Protein AF-A0A7S1M8V5-F1 (afdb_monomer)

pLDDT: mean 87.1, std 13.06, range [50.16, 98.44]

Mean predicted aligned error: 13.4 Å

Structure (mmCIF, N/CA/C/O backbone):
data_AF-A0A7S1M8V5-F1
#
_entry.id   AF-A0A7S1M8V5-F1
#
loop_
_atom_site.group_PDB
_atom_site.id
_atom_site.type_symbol
_atom_site.label_atom_id
_atom_site.label_alt_id
_atom_site.label_comp_id
_atom_site.label_asym_id
_atom_site.label_entity_id
_atom_site.label_seq_id
_atom_site.pdbx_PDB_ins_code
_atom_site.Cartn_x
_atom_site.Cartn_y
_atom_site.Cartn_z
_atom_site.occupancy
_atom_site.B_iso_or_equiv
_atom_site.auth_seq_id
_atom_site.auth_comp_id
_atom_site.auth_asym_id
_atom_site.auth_atom_id
_atom_site.pdbx_PDB_model_num
ATOM 1 N N . HIS A 1 1 ? 67.314 -3.174 -67.641 1.00 50.16 1 HIS A N 1
ATOM 2 C CA . HIS A 1 1 ? 66.246 -2.168 -67.471 1.00 50.16 1 HIS A CA 1
ATOM 3 C C . HIS A 1 1 ? 64.822 -2.744 -67.589 1.00 50.16 1 HIS A C 1
ATOM 5 O O . HIS A 1 1 ? 63.890 -2.039 -67.236 1.00 50.16 1 HIS A O 1
ATOM 11 N N . ASP A 1 2 ? 64.645 -4.016 -67.987 1.00 50.69 2 ASP A N 1
ATOM 12 C CA . ASP A 1 2 ? 63.329 -4.631 -68.289 1.00 50.69 2 ASP A CA 1
ATOM 13 C C . ASP A 1 2 ? 62.689 -5.458 -67.150 1.00 50.69 2 ASP A C 1
ATOM 15 O O . ASP A 1 2 ? 61.611 -6.031 -67.297 1.00 50.69 2 ASP A O 1
ATOM 19 N N . LEU A 1 3 ? 63.362 -5.562 -65.998 1.00 51.28 3 LEU A N 1
ATOM 20 C CA . LEU A 1 3 ? 62.898 -6.377 -64.865 1.00 51.28 3 LEU A CA 1
ATOM 21 C C . LEU A 1 3 ? 61.924 -5.633 -63.934 1.00 51.28 3 LEU A C 1
ATOM 23 O O . LEU A 1 3 ? 61.188 -6.281 -63.196 1.00 51.28 3 LEU A O 1
ATOM 27 N N . PHE A 1 4 ? 61.876 -4.297 -63.993 1.00 55.56 4 PHE A N 1
ATOM 28 C CA . PHE A 1 4 ? 60.959 -3.483 -63.181 1.00 55.56 4 PHE A CA 1
ATOM 29 C C . PHE A 1 4 ? 59.553 -3.364 -63.792 1.00 55.56 4 PHE A C 1
ATOM 31 O O . PHE A 1 4 ? 58.587 -3.164 -63.065 1.00 55.56 4 PHE A O 1
ATOM 38 N N . THR A 1 5 ? 59.406 -3.560 -65.104 1.00 55.03 5 THR A N 1
ATOM 39 C CA . THR A 1 5 ? 58.124 -3.461 -65.827 1.00 55.03 5 THR A CA 1
ATOM 40 C C . THR A 1 5 ? 57.260 -4.723 -65.716 1.00 55.03 5 THR A C 1
ATOM 42 O O . THR A 1 5 ? 56.048 -4.656 -65.901 1.00 55.03 5 THR A O 1
ATOM 45 N N . ARG A 1 6 ? 57.859 -5.887 -65.413 1.00 55.94 6 ARG A N 1
ATOM 46 C CA . ARG A 1 6 ? 57.147 -7.178 -65.297 1.00 55.94 6 ARG A CA 1
ATOM 47 C C . ARG A 1 6 ? 56.618 -7.486 -63.894 1.00 55.94 6 ARG A C 1
ATOM 49 O O . ARG A 1 6 ? 55.671 -8.256 -63.778 1.00 55.94 6 ARG A O 1
ATOM 56 N N . THR A 1 7 ? 57.204 -6.902 -62.850 1.00 57.94 7 THR A N 1
ATOM 57 C CA . THR A 1 7 ? 56.807 -7.119 -61.444 1.00 57.94 7 THR A CA 1
ATOM 58 C C . THR A 1 7 ? 56.000 -5.955 -60.873 1.00 57.94 7 THR A C 1
ATOM 60 O O . THR A 1 7 ? 55.080 -6.182 -60.094 1.00 57.94 7 THR A O 1
ATOM 63 N N . PHE A 1 8 ? 56.263 -4.723 -61.314 1.00 58.16 8 PHE A N 1
ATOM 64 C CA . PHE A 1 8 ? 55.431 -3.557 -61.032 1.00 58.16 8 PHE A CA 1
ATOM 65 C C . PHE A 1 8 ? 54.629 -3.208 -62.281 1.00 58.16 8 PHE A C 1
ATOM 67 O O . PHE A 1 8 ? 55.054 -2.404 -63.106 1.00 58.16 8 PHE A O 1
ATOM 74 N N . ASN A 1 9 ? 53.456 -3.826 -62.431 1.00 60.78 9 ASN A N 1
ATOM 75 C CA . ASN A 1 9 ? 52.491 -3.379 -63.426 1.00 60.78 9 ASN A CA 1
ATOM 76 C C . ASN A 1 9 ? 51.639 -2.253 -62.804 1.00 60.78 9 ASN A C 1
ATOM 78 O O . ASN A 1 9 ? 50.755 -2.551 -61.994 1.00 60.78 9 ASN A O 1
ATOM 82 N N . PRO A 1 10 ? 51.867 -0.970 -63.143 1.00 62.81 10 PRO A N 1
ATOM 83 C CA . PRO A 1 10 ? 51.111 0.151 -62.580 1.00 62.81 10 PRO A CA 1
ATOM 84 C C . PRO A 1 10 ? 49.603 0.041 -62.846 1.00 62.81 10 PRO A C 1
ATOM 86 O O . PRO A 1 10 ? 48.811 0.556 -62.062 1.00 62.81 10 PRO A O 1
ATOM 89 N N . ALA A 1 11 ? 49.187 -0.710 -63.873 1.00 63.41 11 ALA A N 1
ATOM 90 C CA . ALA A 1 11 ? 47.779 -1.003 -64.124 1.00 63.41 11 ALA A CA 1
ATOM 91 C C . ALA A 1 11 ? 47.129 -1.856 -63.013 1.00 63.41 11 ALA A C 1
ATOM 93 O O . ALA A 1 11 ? 45.938 -1.702 -62.744 1.00 63.41 11 ALA A O 1
ATOM 94 N N . LEU A 1 12 ? 47.886 -2.730 -62.334 1.00 61.84 12 LEU A N 1
ATOM 95 C CA . LEU A 1 12 ? 47.380 -3.527 -61.206 1.00 61.84 12 LEU A CA 1
ATOM 96 C C . LEU A 1 12 ? 47.208 -2.666 -59.943 1.00 61.84 12 LEU A C 1
ATOM 98 O O . LEU A 1 12 ? 46.155 -2.725 -59.313 1.00 61.84 12 LEU A O 1
ATOM 102 N N . LEU A 1 13 ? 48.167 -1.783 -59.641 1.00 64.62 13 LEU A N 1
ATOM 103 C CA . LEU A 1 13 ? 48.065 -0.790 -58.555 1.00 64.62 13 LEU A CA 1
ATOM 104 C C . LEU A 1 13 ? 46.916 0.210 -58.780 1.00 64.62 13 LEU A C 1
ATOM 106 O O . LEU A 1 13 ? 46.197 0.589 -57.850 1.00 64.62 13 LEU A O 1
ATOM 110 N N . GLN A 1 14 ? 46.686 0.611 -60.031 1.00 62.78 14 GLN A N 1
ATOM 111 C CA . GLN A 1 14 ? 45.569 1.480 -60.403 1.00 62.78 14 GLN A CA 1
ATOM 112 C C . GLN A 1 14 ? 44.212 0.757 -60.290 1.00 62.78 14 GLN A C 1
ATOM 114 O O . GLN A 1 14 ? 43.195 1.367 -59.948 1.00 62.78 14 GLN A O 1
ATOM 119 N N . ARG A 1 15 ? 44.183 -0.565 -60.505 1.00 65.06 15 ARG A N 1
ATOM 120 C CA . ARG A 1 15 ? 42.982 -1.398 -60.342 1.00 65.06 15 ARG A CA 1
ATOM 121 C C . ARG A 1 15 ? 42.641 -1.667 -58.874 1.00 65.06 15 ARG A C 1
ATOM 123 O O . ARG A 1 15 ? 41.470 -1.620 -58.513 1.00 65.06 15 ARG A O 1
ATOM 130 N N . GLU A 1 16 ? 43.631 -1.898 -58.014 1.00 62.34 16 GLU A N 1
ATOM 131 C CA . GLU A 1 16 ? 43.400 -2.070 -56.572 1.00 62.34 16 GLU A CA 1
ATOM 132 C C . GLU A 1 16 ? 42.954 -0.771 -55.888 1.00 62.34 16 GLU A C 1
ATOM 134 O O . GLU A 1 16 ? 42.006 -0.774 -55.099 1.00 62.34 16 GLU A O 1
ATOM 139 N N . SER A 1 17 ? 43.577 0.363 -56.224 1.00 65.69 17 SER A N 1
ATOM 140 C CA . SER A 1 17 ? 43.191 1.674 -55.679 1.00 65.69 17 SER A CA 1
ATOM 141 C C . SER A 1 17 ? 41.776 2.093 -56.101 1.00 65.69 17 SER A C 1
ATOM 143 O O . SER A 1 17 ? 40.992 2.557 -55.265 1.00 65.69 17 SER A O 1
ATOM 145 N N . SER A 1 18 ? 41.401 1.862 -57.365 1.00 64.94 18 SER A N 1
ATOM 146 C CA . SER A 1 18 ? 40.038 2.107 -57.858 1.00 64.94 18 SER A CA 1
ATOM 147 C C . SER A 1 18 ? 39.004 1.150 -57.247 1.00 64.94 18 SER A C 1
ATOM 149 O O . SER A 1 18 ? 37.936 1.603 -56.830 1.00 64.94 18 SER A O 1
ATOM 151 N N . ALA A 1 19 ? 39.326 -0.138 -57.082 1.00 64.31 19 ALA A N 1
ATOM 152 C CA . ALA A 1 19 ? 38.451 -1.109 -56.418 1.00 64.31 19 ALA A CA 1
ATOM 153 C C . ALA A 1 19 ? 38.214 -0.779 -54.930 1.00 64.31 19 ALA A C 1
ATOM 155 O O . ALA A 1 19 ? 37.080 -0.856 -54.448 1.00 64.31 19 ALA A O 1
ATOM 156 N N . ASN A 1 20 ? 39.254 -0.351 -54.204 1.00 68.25 20 ASN A N 1
ATOM 157 C CA . ASN A 1 20 ? 39.120 0.111 -52.820 1.00 68.25 20 ASN A CA 1
ATOM 158 C C . ASN A 1 20 ? 38.321 1.416 -52.723 1.00 68.25 20 ASN A C 1
ATOM 160 O O . ASN A 1 20 ? 37.551 1.598 -51.782 1.00 68.25 20 ASN A O 1
ATOM 164 N N . SER A 1 21 ? 38.461 2.331 -53.687 1.00 72.75 21 SER A N 1
ATOM 165 C CA . SER A 1 21 ? 37.639 3.548 -53.765 1.00 72.75 21 SER A CA 1
ATOM 166 C C . SER A 1 21 ? 36.147 3.232 -53.948 1.00 72.75 21 SER A C 1
ATOM 168 O O . SER A 1 21 ? 35.312 3.739 -53.197 1.00 72.75 21 SER A O 1
ATOM 170 N N . GLY A 1 22 ? 35.808 2.307 -54.856 1.00 78.94 22 GLY A N 1
ATOM 171 C CA . GLY A 1 22 ? 34.422 1.890 -55.101 1.00 78.94 22 GLY A CA 1
ATOM 172 C C . GLY A 1 22 ? 33.747 1.251 -53.882 1.00 78.94 22 GLY A C 1
ATOM 173 O O . GLY A 1 22 ? 32.639 1.635 -53.513 1.00 78.94 22 GLY A O 1
ATOM 174 N N . ARG A 1 23 ? 34.440 0.335 -53.190 1.00 80.06 23 ARG A N 1
ATOM 175 C CA . ARG A 1 23 ? 33.917 -0.31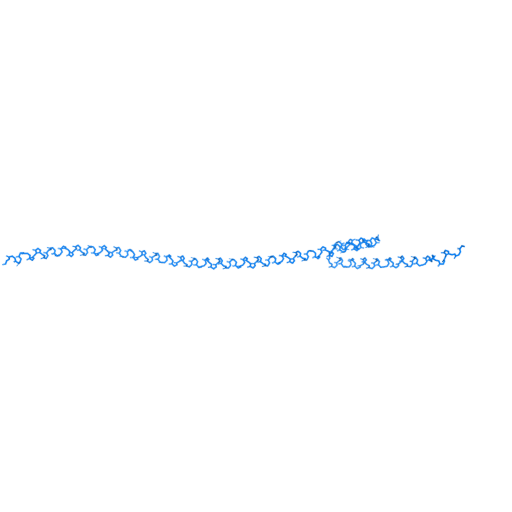5 -51.970 1.00 80.06 23 ARG A CA 1
ATOM 176 C C . ARG A 1 23 ? 33.691 0.674 -50.820 1.00 80.06 23 ARG A C 1
ATOM 178 O O . ARG A 1 23 ? 32.725 0.536 -50.073 1.00 80.06 23 ARG A O 1
ATOM 185 N N . ARG A 1 24 ? 34.552 1.689 -50.682 1.00 77.56 24 ARG A N 1
ATOM 186 C CA . ARG A 1 24 ? 34.402 2.750 -49.668 1.00 77.56 24 ARG A CA 1
ATOM 187 C C . ARG A 1 24 ? 33.202 3.650 -49.952 1.00 77.56 24 ARG A C 1
ATOM 189 O O . ARG A 1 24 ? 32.463 3.967 -49.022 1.00 77.56 24 ARG A O 1
ATOM 196 N N . MET A 1 25 ? 32.970 4.017 -51.215 1.00 81.31 25 MET A N 1
ATOM 197 C CA . MET A 1 25 ? 31.770 4.767 -51.605 1.00 81.31 25 MET A CA 1
ATOM 198 C C . MET A 1 25 ? 30.497 4.002 -51.237 1.00 81.31 25 MET A C 1
ATOM 200 O O . MET A 1 25 ? 29.667 4.548 -50.512 1.00 81.31 25 MET A O 1
ATOM 204 N N . GLN A 1 26 ? 30.414 2.719 -51.601 1.00 85.00 26 GLN A N 1
ATOM 205 C CA . GLN A 1 26 ? 29.276 1.857 -51.260 1.00 85.00 26 GLN A CA 1
ATOM 206 C C . GLN A 1 26 ? 29.045 1.752 -49.743 1.00 85.00 26 GLN A C 1
ATOM 208 O O . GLN A 1 26 ? 27.915 1.873 -49.274 1.00 85.00 26 GLN A O 1
ATOM 213 N N . ALA A 1 27 ? 30.112 1.585 -48.953 1.00 84.19 27 ALA A N 1
ATOM 214 C CA . ALA A 1 27 ? 30.010 1.560 -47.493 1.00 84.19 27 ALA A CA 1
ATOM 215 C C . ALA A 1 27 ? 29.531 2.905 -46.915 1.00 84.19 27 ALA A C 1
ATOM 217 O O . ALA A 1 27 ? 28.731 2.920 -45.981 1.00 84.19 27 ALA A O 1
ATOM 218 N N . SER A 1 28 ? 29.981 4.035 -47.474 1.00 85.31 28 SER A N 1
ATOM 219 C CA . SER A 1 28 ? 29.527 5.364 -47.047 1.00 85.31 28 SER A CA 1
ATOM 220 C C . SER A 1 28 ? 28.050 5.605 -47.363 1.00 85.31 28 SER A C 1
ATOM 222 O O . SER A 1 28 ? 27.329 6.118 -46.514 1.00 85.31 28 SER A O 1
ATOM 224 N N . GLU A 1 29 ? 27.581 5.189 -48.543 1.00 88.00 29 GLU A N 1
ATOM 225 C CA . GLU A 1 29 ? 26.178 5.313 -48.951 1.00 88.00 29 GLU A CA 1
ATOM 226 C C . GLU A 1 29 ? 25.263 4.462 -48.072 1.00 88.00 29 GLU A C 1
ATOM 228 O O . GLU A 1 29 ? 24.223 4.939 -47.619 1.00 88.00 29 GLU A O 1
ATOM 233 N N . LEU A 1 30 ? 25.679 3.230 -47.760 1.00 88.81 30 LEU A N 1
ATOM 234 C CA . LEU A 1 30 ? 24.932 2.354 -46.863 1.00 88.81 30 LEU A CA 1
ATOM 235 C C . LEU A 1 30 ? 24.834 2.944 -45.452 1.00 88.81 30 LEU A C 1
ATOM 237 O O . LEU A 1 30 ? 23.742 3.005 -44.889 1.00 88.81 30 LEU A O 1
ATOM 241 N N . LEU A 1 31 ? 25.954 3.403 -44.884 1.00 86.19 31 LEU A N 1
ATOM 242 C CA . LEU A 1 31 ? 25.963 4.019 -43.555 1.00 86.19 31 LEU A CA 1
ATOM 243 C C . LEU A 1 31 ? 25.108 5.287 -43.516 1.00 86.19 31 LEU A C 1
ATOM 245 O O . LEU A 1 31 ? 24.406 5.507 -42.535 1.00 86.19 31 LEU A O 1
ATOM 2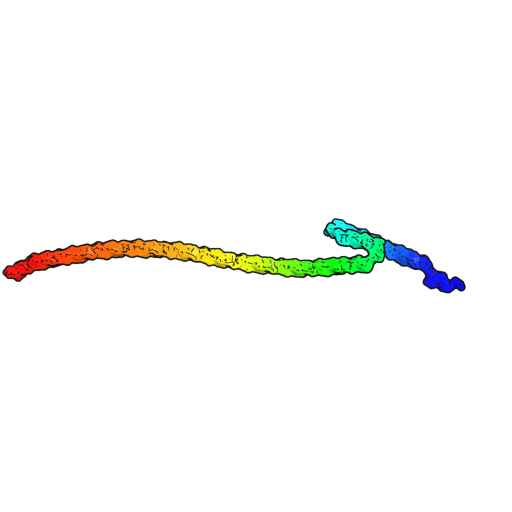49 N N . GLU A 1 32 ? 25.113 6.090 -44.580 1.00 88.56 32 GLU A N 1
ATOM 250 C CA . GLU A 1 32 ? 24.281 7.289 -44.686 1.00 88.56 32 GLU A CA 1
ATOM 251 C C . GLU A 1 32 ? 22.785 6.942 -44.787 1.00 88.56 32 GLU A C 1
ATOM 253 O O . GLU A 1 32 ? 21.956 7.560 -44.115 1.00 88.56 32 GLU A O 1
ATOM 258 N N . ALA A 1 33 ? 22.424 5.917 -45.566 1.00 90.88 33 ALA A N 1
ATOM 259 C CA . ALA A 1 33 ? 21.050 5.428 -45.666 1.00 90.88 33 ALA A CA 1
ATOM 260 C C . ALA A 1 33 ? 20.538 4.877 -44.324 1.00 90.88 33 ALA A C 1
ATOM 262 O O . ALA A 1 33 ? 19.425 5.195 -43.896 1.00 90.88 33 ALA A O 1
ATOM 263 N N . VAL A 1 34 ? 21.365 4.098 -43.622 1.00 89.50 34 VAL A N 1
ATOM 264 C CA . VAL A 1 34 ? 21.038 3.551 -42.299 1.00 89.50 34 VAL A CA 1
ATOM 265 C C . VAL A 1 34 ? 20.969 4.658 -41.247 1.00 89.50 34 VAL A C 1
ATOM 267 O O . VAL A 1 34 ? 20.051 4.658 -40.430 1.00 89.50 34 VAL A O 1
ATOM 270 N N . ALA A 1 35 ? 21.871 5.639 -41.287 1.00 90.25 35 ALA A N 1
ATOM 271 C CA . ALA A 1 35 ? 21.846 6.776 -40.373 1.00 90.25 35 ALA A CA 1
ATOM 272 C C . ALA A 1 35 ? 20.576 7.621 -40.529 1.00 90.25 35 ALA A C 1
ATOM 274 O O . ALA A 1 35 ? 19.994 8.025 -39.524 1.00 90.25 35 ALA A O 1
ATOM 275 N N . LYS A 1 36 ? 20.110 7.834 -41.770 1.00 90.50 36 LYS A N 1
ATOM 276 C CA . LYS A 1 36 ? 18.828 8.501 -42.055 1.00 90.50 36 LYS A CA 1
ATOM 277 C C . LYS A 1 36 ? 17.644 7.690 -41.535 1.00 90.50 36 LYS A C 1
ATOM 279 O O . LYS A 1 36 ? 16.747 8.265 -40.934 1.00 90.50 36 LYS A O 1
ATOM 284 N N . LYS A 1 37 ? 17.661 6.365 -41.717 1.00 91.81 37 LYS A N 1
ATOM 285 C CA . LYS A 1 37 ? 16.589 5.468 -41.257 1.00 91.81 37 LYS A CA 1
ATOM 286 C C . LYS A 1 37 ? 16.492 5.377 -39.730 1.00 91.81 37 LYS A C 1
ATOM 288 O O . LYS A 1 37 ? 15.394 5.321 -39.195 1.00 91.81 37 LYS A O 1
ATOM 293 N N . LEU A 1 38 ? 17.631 5.324 -39.042 1.00 88.69 38 LEU A N 1
ATOM 294 C CA . LEU A 1 38 ? 17.710 5.193 -37.582 1.00 88.69 38 LEU A CA 1
ATOM 295 C C . LEU A 1 38 ? 17.823 6.544 -36.862 1.00 88.69 38 LEU A C 1
ATOM 297 O O . LEU A 1 38 ? 17.974 6.566 -35.645 1.00 88.69 38 LEU A O 1
ATOM 301 N N . HIS A 1 39 ? 17.813 7.657 -37.605 1.00 87.75 39 HIS A N 1
ATOM 302 C CA . HIS A 1 39 ? 18.052 9.012 -37.096 1.00 87.75 39 HIS A CA 1
ATOM 303 C C . HIS A 1 39 ? 19.284 9.116 -36.179 1.00 87.75 39 HIS A C 1
ATOM 305 O O . HIS A 1 39 ? 19.291 9.868 -35.208 1.00 87.75 39 HIS A O 1
ATOM 311 N N . ASN A 1 40 ? 20.343 8.357 -36.481 1.00 87.06 40 ASN A N 1
ATOM 312 C CA . ASN A 1 40 ? 21.528 8.278 -35.634 1.00 87.06 40 ASN A CA 1
ATOM 313 C C . ASN A 1 40 ? 22.638 9.208 -36.164 1.00 87.06 40 ASN A C 1
ATOM 315 O O . ASN A 1 40 ? 23.318 8.862 -37.139 1.00 87.06 40 ASN A O 1
ATOM 319 N N . PRO A 1 41 ? 22.891 10.362 -35.515 1.00 85.31 41 PRO A N 1
ATOM 320 C CA . PRO A 1 41 ? 23.878 11.335 -35.984 1.00 85.31 41 PRO A CA 1
ATOM 321 C C . PRO A 1 41 ? 25.320 10.805 -35.936 1.00 85.31 41 PRO A C 1
ATOM 323 O O . PRO A 1 41 ? 26.173 11.267 -36.697 1.00 85.31 41 PRO A O 1
ATOM 326 N N . ARG A 1 42 ? 25.611 9.804 -35.090 1.00 84.25 42 ARG A N 1
ATOM 327 C CA . ARG A 1 42 ? 26.941 9.180 -35.012 1.00 84.25 42 ARG A CA 1
ATOM 328 C C . ARG A 1 42 ? 27.229 8.337 -36.257 1.00 84.25 42 ARG A C 1
ATOM 330 O O . ARG A 1 42 ? 28.340 8.407 -36.779 1.00 84.25 42 ARG A O 1
ATOM 337 N N . LEU A 1 43 ? 26.230 7.612 -36.774 1.00 84.12 43 LEU A N 1
ATOM 338 C CA . LEU A 1 43 ? 26.352 6.845 -38.024 1.00 84.12 43 LEU A CA 1
ATOM 339 C C . LEU A 1 43 ? 26.530 7.760 -39.246 1.00 84.12 43 LEU A C 1
ATOM 341 O O . LEU A 1 43 ? 27.335 7.451 -40.125 1.00 84.12 43 LEU A O 1
ATOM 345 N N . SER A 1 44 ? 25.880 8.929 -39.261 1.00 85.00 44 SER A N 1
ATOM 346 C CA . SER A 1 44 ? 26.113 9.947 -40.296 1.00 85.00 44 SER A CA 1
ATOM 347 C C . SER A 1 44 ? 27.565 10.431 -40.287 1.00 85.00 44 SER A C 1
ATOM 349 O O . SER A 1 44 ? 28.211 10.482 -41.331 1.00 85.00 44 SER A O 1
ATOM 351 N N . ALA A 1 45 ? 28.127 10.726 -39.109 1.00 84.94 45 ALA A N 1
ATOM 352 C CA . ALA A 1 45 ? 29.528 11.135 -38.983 1.00 84.94 45 ALA A CA 1
ATOM 353 C C . ALA A 1 45 ? 30.512 10.029 -39.420 1.00 84.94 45 ALA A C 1
ATOM 355 O O . ALA A 1 45 ? 31.570 10.315 -39.984 1.00 84.94 45 ALA A O 1
ATOM 356 N N . LEU A 1 46 ? 30.161 8.763 -39.184 1.00 83.56 46 LEU A N 1
ATOM 357 C CA . LEU A 1 46 ? 30.903 7.589 -39.648 1.00 83.56 46 LEU A CA 1
ATOM 358 C C . LEU A 1 46 ? 30.909 7.475 -41.181 1.00 83.56 46 LEU A C 1
ATOM 360 O O . LEU A 1 46 ? 31.973 7.246 -41.755 1.00 83.56 46 LEU A O 1
ATOM 364 N N . ALA A 1 47 ? 29.775 7.716 -41.847 1.00 84.12 47 ALA A N 1
ATOM 365 C CA . ALA A 1 47 ? 29.677 7.713 -43.309 1.00 84.12 47 ALA A CA 1
ATOM 366 C C . ALA A 1 47 ? 30.641 8.721 -43.965 1.00 84.12 47 ALA A C 1
ATOM 368 O O . ALA A 1 47 ? 31.336 8.384 -44.926 1.00 84.12 47 ALA A O 1
ATOM 369 N N . TYR A 1 48 ? 30.768 9.929 -43.400 1.00 82.88 48 TYR A N 1
ATOM 370 C CA . TYR A 1 48 ? 31.747 10.921 -43.865 1.00 82.88 48 TYR A CA 1
ATOM 371 C C . TYR A 1 48 ? 33.199 10.480 -43.624 1.00 82.88 48 TYR A C 1
ATOM 373 O O . TYR A 1 48 ? 34.048 10.662 -44.494 1.00 82.88 48 TYR A O 1
ATOM 381 N N . LYS A 1 49 ? 33.497 9.847 -42.481 1.00 81.38 49 LYS A N 1
ATOM 382 C CA . LYS A 1 49 ? 34.851 9.356 -42.157 1.00 81.38 49 LYS A CA 1
ATOM 383 C C . LYS A 1 49 ? 35.310 8.199 -43.053 1.00 81.38 49 LYS A C 1
ATOM 385 O O . LYS A 1 49 ? 36.500 8.108 -43.342 1.00 81.38 49 LYS A O 1
ATOM 390 N N . VAL A 1 50 ? 34.392 7.353 -43.534 1.00 83.00 50 VAL A N 1
ATOM 391 C CA . VAL A 1 50 ? 34.693 6.287 -44.514 1.00 83.00 50 VAL A CA 1
ATOM 392 C C . VAL A 1 50 ? 35.216 6.860 -45.833 1.00 83.00 50 VAL A C 1
ATOM 394 O O . VAL A 1 50 ? 36.129 6.286 -46.427 1.00 83.00 50 VAL A O 1
ATOM 397 N N . ARG A 1 51 ? 34.681 8.007 -46.275 1.00 74.06 51 ARG A N 1
ATOM 398 C CA . ARG A 1 51 ? 35.114 8.684 -47.511 1.00 74.06 51 ARG A CA 1
ATOM 399 C C . ARG A 1 51 ? 36.535 9.258 -47.409 1.00 74.06 51 ARG A C 1
ATOM 401 O O . ARG A 1 51 ? 37.193 9.403 -48.431 1.00 74.06 51 ARG A O 1
ATOM 408 N N . LEU A 1 52 ? 37.019 9.535 -46.194 1.00 74.88 52 LEU A N 1
ATOM 409 C CA . LEU A 1 52 ? 38.339 10.124 -45.908 1.00 74.88 52 LEU A CA 1
ATOM 410 C C . LEU A 1 52 ? 39.450 9.082 -45.646 1.00 74.88 52 LEU A C 1
ATOM 412 O O . LEU A 1 52 ? 40.484 9.417 -45.080 1.00 74.88 52 LEU A O 1
ATOM 416 N N . ASP A 1 53 ? 39.237 7.822 -46.037 1.00 66.12 53 ASP A N 1
ATOM 417 C CA . ASP A 1 53 ? 40.197 6.708 -45.914 1.00 66.12 53 ASP A CA 1
ATOM 418 C C . ASP A 1 53 ? 40.566 6.265 -44.482 1.00 66.12 53 ASP A C 1
ATOM 420 O O . ASP A 1 53 ? 41.581 5.618 -44.243 1.00 66.12 53 ASP A O 1
ATOM 424 N N . ALA A 1 54 ? 39.712 6.556 -43.497 1.00 70.25 54 ALA A N 1
ATOM 425 C CA . ALA A 1 54 ? 39.910 6.148 -42.103 1.00 70.25 54 ALA A CA 1
ATOM 426 C C . ALA A 1 54 ? 39.122 4.871 -41.738 1.00 70.25 54 ALA A C 1
ATOM 428 O O . ALA A 1 54 ? 38.485 4.807 -40.684 1.00 70.25 54 ALA A O 1
ATOM 429 N N . PHE A 1 55 ? 39.118 3.855 -42.609 1.00 75.12 55 PHE A N 1
ATOM 430 C CA . PHE A 1 55 ? 38.191 2.717 -42.493 1.00 75.12 55 PHE A CA 1
ATOM 431 C C . PHE A 1 55 ? 38.401 1.866 -41.227 1.00 75.12 55 PHE A C 1
ATOM 433 O O . PHE A 1 55 ? 37.441 1.360 -40.655 1.00 75.12 55 PHE A O 1
ATOM 440 N N . GLU A 1 56 ? 39.631 1.758 -40.726 1.00 81.12 56 GLU A N 1
ATOM 441 C CA . GLU A 1 56 ? 39.923 1.067 -39.461 1.00 81.12 56 GLU A CA 1
ATOM 442 C C . GLU A 1 56 ? 39.267 1.757 -38.253 1.00 81.12 56 GLU A C 1
ATOM 444 O O . GLU A 1 56 ? 38.665 1.101 -37.403 1.00 81.12 56 GLU A O 1
ATOM 449 N N . ARG A 1 57 ? 39.279 3.097 -38.222 1.00 80.25 57 ARG A N 1
ATOM 450 C CA . ARG A 1 57 ? 38.597 3.879 -37.176 1.00 80.25 57 ARG A CA 1
ATOM 451 C C . ARG A 1 57 ? 37.079 3.740 -37.262 1.00 80.25 57 ARG A C 1
ATOM 453 O O . ARG A 1 57 ? 36.407 3.809 -36.239 1.00 80.25 57 ARG A O 1
ATOM 460 N N . VAL A 1 58 ? 36.549 3.558 -38.472 1.00 81.56 58 VAL A N 1
ATOM 461 C CA . VAL A 1 58 ? 35.116 3.345 -38.708 1.00 81.56 58 VAL A CA 1
ATOM 462 C C . VAL A 1 58 ? 34.688 1.987 -38.160 1.00 81.56 58 VAL A C 1
ATOM 464 O O . VAL A 1 58 ? 33.704 1.939 -37.431 1.00 81.56 58 VAL A O 1
ATOM 467 N N . LYS A 1 59 ? 35.440 0.914 -38.442 1.00 82.50 59 LYS A N 1
ATOM 468 C CA . LYS A 1 59 ? 35.171 -0.417 -37.868 1.00 82.50 59 LYS A CA 1
ATOM 469 C C . LYS A 1 59 ? 35.162 -0.363 -36.346 1.00 82.50 59 LYS A C 1
ATOM 471 O O . LYS A 1 59 ? 34.155 -0.706 -35.744 1.00 82.50 59 LYS A O 1
ATOM 476 N N . LYS A 1 60 ? 36.218 0.203 -35.749 1.00 87.19 60 LYS A N 1
ATOM 477 C CA . LYS A 1 60 ? 36.319 0.343 -34.293 1.00 87.19 60 LYS A CA 1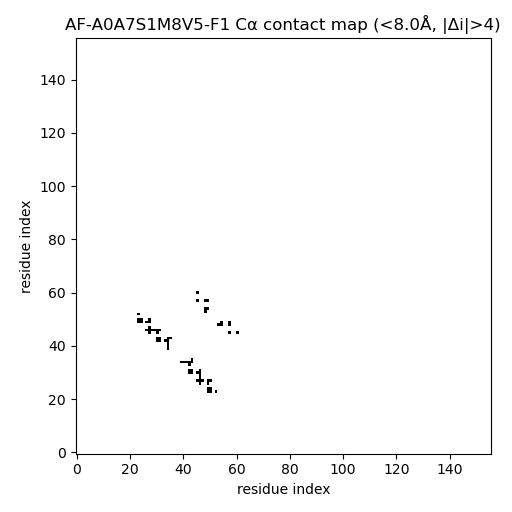
ATOM 478 C C . LYS A 1 60 ? 35.131 1.102 -33.695 1.00 87.19 60 LYS A C 1
ATOM 480 O O . LYS A 1 60 ? 34.556 0.658 -32.716 1.00 87.19 60 LYS A O 1
ATOM 485 N N . ALA A 1 61 ? 34.721 2.213 -34.302 1.00 84.88 61 ALA A N 1
ATOM 486 C CA . ALA A 1 61 ? 33.583 2.985 -33.806 1.00 84.88 61 ALA A CA 1
ATOM 487 C C . ALA A 1 61 ? 32.220 2.283 -33.999 1.00 84.88 61 ALA A C 1
ATOM 489 O O . ALA A 1 61 ? 31.290 2.581 -33.253 1.00 84.88 61 ALA A O 1
ATOM 490 N N . ILE A 1 62 ? 32.083 1.368 -34.967 1.00 86.06 62 ILE A N 1
ATOM 491 C CA . ILE A 1 62 ? 30.903 0.496 -35.090 1.00 86.06 62 ILE A CA 1
ATOM 492 C C . ILE A 1 62 ? 30.946 -0.599 -34.018 1.00 86.06 62 ILE A C 1
ATOM 494 O O . ILE A 1 62 ? 29.941 -0.804 -33.345 1.00 86.06 62 ILE A O 1
ATOM 498 N N . ASP A 1 63 ? 32.095 -1.243 -33.810 1.00 89.31 63 ASP A N 1
ATOM 499 C CA . ASP A 1 63 ? 32.273 -2.275 -32.779 1.00 89.31 63 ASP A CA 1
ATOM 500 C C . ASP A 1 63 ? 32.022 -1.706 -31.372 1.00 89.31 63 ASP A C 1
ATOM 502 O O . ASP A 1 63 ? 31.281 -2.297 -30.587 1.00 89.31 63 ASP A O 1
ATOM 506 N N . ASP A 1 64 ? 32.541 -0.507 -31.084 1.00 90.12 64 ASP A N 1
ATOM 507 C CA . ASP A 1 64 ? 32.291 0.220 -29.835 1.00 90.12 64 ASP A CA 1
ATOM 508 C C . ASP A 1 64 ? 30.791 0.529 -29.658 1.00 90.12 64 ASP A C 1
ATOM 510 O O . ASP A 1 64 ? 30.260 0.433 -28.552 1.00 90.12 64 ASP A O 1
ATOM 514 N N . MET A 1 65 ? 30.083 0.872 -30.742 1.00 87.00 65 MET A N 1
ATOM 515 C CA . MET A 1 65 ? 28.640 1.137 -30.707 1.00 87.00 65 MET A CA 1
ATOM 516 C C . MET A 1 65 ? 27.835 -0.139 -30.451 1.00 87.00 65 MET A C 1
ATOM 518 O O . MET A 1 65 ? 26.892 -0.113 -29.667 1.00 87.00 65 MET A O 1
ATOM 522 N N . VAL A 1 66 ? 28.213 -1.261 -31.069 1.00 91.44 66 VAL A N 1
ATOM 523 C CA . VAL A 1 66 ? 27.581 -2.564 -30.817 1.00 91.44 66 VAL A CA 1
ATOM 524 C C . VAL A 1 66 ? 27.811 -2.996 -29.369 1.00 91.44 66 VAL A C 1
ATOM 526 O O . VAL A 1 66 ? 26.865 -3.409 -28.704 1.00 91.44 66 VAL A O 1
ATOM 529 N N . ALA A 1 67 ? 29.031 -2.845 -28.851 1.00 94.44 67 ALA A N 1
ATOM 530 C CA . ALA A 1 67 ? 29.347 -3.163 -27.461 1.00 94.44 67 ALA A CA 1
ATOM 531 C C . ALA A 1 67 ? 28.555 -2.292 -26.469 1.00 94.44 67 ALA A C 1
ATOM 533 O O . ALA A 1 67 ? 28.042 -2.807 -25.476 1.00 94.44 67 ALA A O 1
ATOM 534 N N . GLN A 1 68 ? 28.411 -0.991 -26.751 1.00 92.44 68 GLN A N 1
ATOM 535 C CA . GLN A 1 68 ? 27.573 -0.087 -25.956 1.00 92.44 68 GLN A CA 1
ATOM 536 C C . GLN A 1 68 ? 26.107 -0.522 -25.967 1.00 92.44 68 GLN A C 1
ATOM 538 O O . GLN A 1 68 ? 25.524 -0.665 -24.899 1.00 92.44 68 GLN A O 1
ATOM 543 N N . LEU A 1 69 ? 25.542 -0.811 -27.144 1.00 91.94 69 LEU A N 1
ATOM 544 C CA . LEU A 1 69 ? 24.146 -1.237 -27.273 1.00 91.94 69 LEU A CA 1
ATOM 545 C C . LEU A 1 69 ? 23.868 -2.563 -26.560 1.00 91.94 69 LEU A C 1
ATOM 547 O O . LEU A 1 69 ? 22.812 -2.713 -25.958 1.00 91.94 69 LEU A O 1
ATOM 551 N N . LEU A 1 70 ? 24.800 -3.521 -26.605 1.00 93.88 70 LEU A N 1
ATOM 552 C CA . LEU A 1 70 ? 24.665 -4.782 -25.870 1.00 93.88 70 LEU A CA 1
ATOM 553 C C . LEU A 1 70 ? 24.662 -4.549 -24.356 1.00 93.88 70 LEU A C 1
ATOM 555 O O . LEU A 1 70 ? 23.831 -5.119 -23.654 1.00 93.88 70 LEU A O 1
ATOM 559 N N . LYS A 1 71 ? 25.540 -3.669 -23.866 1.00 95.06 71 LYS A N 1
ATOM 560 C CA . LYS A 1 71 ? 25.581 -3.310 -22.447 1.00 95.06 71 LYS A CA 1
ATOM 561 C C . LYS A 1 71 ? 24.311 -2.578 -22.001 1.00 95.06 71 LYS A C 1
ATOM 563 O O . LYS A 1 71 ? 23.749 -2.932 -20.972 1.00 95.06 71 LYS A O 1
ATOM 568 N N . GLU A 1 72 ? 23.851 -1.597 -22.777 1.00 93.44 72 GLU A N 1
ATOM 569 C CA . GLU A 1 72 ? 22.593 -0.883 -22.516 1.00 93.44 72 GLU A CA 1
ATOM 570 C C . GLU A 1 72 ? 21.417 -1.860 -22.457 1.00 93.44 72 GLU A C 1
ATOM 572 O O . GLU A 1 72 ? 20.615 -1.795 -21.533 1.00 93.44 72 GLU A O 1
ATOM 577 N N . LYS A 1 73 ? 21.367 -2.834 -23.374 1.00 93.19 73 LYS A N 1
ATOM 578 C CA . LYS A 1 73 ? 20.364 -3.903 -23.365 1.00 93.19 73 LYS A CA 1
ATOM 579 C C . LYS A 1 73 ? 20.371 -4.715 -22.074 1.00 93.19 73 LYS A C 1
ATOM 581 O O . LYS A 1 73 ? 19.305 -4.970 -21.519 1.00 93.19 73 LYS A O 1
ATOM 586 N N . ASP A 1 74 ? 21.543 -5.137 -21.609 1.00 95.12 74 ASP A N 1
ATOM 587 C CA . ASP A 1 74 ? 21.662 -5.911 -20.370 1.00 95.12 74 ASP A CA 1
ATOM 588 C C . ASP A 1 74 ? 21.236 -5.087 -19.146 1.00 95.12 74 ASP A C 1
ATOM 590 O O . ASP A 1 74 ? 20.577 -5.608 -18.243 1.00 95.12 74 ASP A O 1
ATOM 594 N N . ASP A 1 75 ? 21.582 -3.799 -19.116 1.00 95.31 75 ASP A N 1
ATOM 595 C CA . ASP A 1 75 ? 21.206 -2.889 -18.034 1.00 95.31 75 ASP A CA 1
ATOM 596 C C . ASP A 1 75 ? 19.697 -2.574 -18.056 1.00 95.31 75 ASP A C 1
ATOM 598 O O . ASP A 1 75 ? 19.056 -2.583 -17.003 1.00 95.31 75 ASP A O 1
ATOM 602 N N . GLU A 1 76 ? 19.094 -2.395 -19.236 1.00 95.00 76 GLU A N 1
ATOM 603 C CA . GLU A 1 76 ? 17.644 -2.238 -19.409 1.00 95.00 76 GLU A CA 1
ATOM 604 C C . GLU A 1 76 ? 16.871 -3.479 -18.959 1.00 95.00 76 GLU A C 1
ATOM 606 O O . GLU A 1 76 ? 15.846 -3.350 -18.288 1.00 95.00 76 GLU A O 1
ATOM 611 N N . VAL A 1 77 ? 17.352 -4.684 -19.289 1.00 96.12 77 VAL A N 1
ATOM 612 C CA . VAL A 1 77 ? 16.725 -5.939 -18.844 1.00 96.12 77 VAL A CA 1
ATOM 613 C C . VAL A 1 77 ? 16.757 -6.033 -17.322 1.00 96.12 77 VAL A C 1
ATOM 615 O O . VAL A 1 77 ? 15.712 -6.240 -16.710 1.00 96.12 77 VAL A O 1
ATOM 618 N N . LYS A 1 78 ? 17.915 -5.791 -16.696 1.00 96.12 78 LYS A N 1
ATOM 619 C CA . LYS A 1 78 ? 18.028 -5.786 -15.227 1.00 96.12 78 LYS A CA 1
ATOM 620 C C . LYS A 1 78 ? 17.121 -4.744 -14.588 1.00 96.12 78 LYS A C 1
ATOM 622 O O . LYS A 1 78 ? 16.490 -5.024 -13.572 1.00 96.12 78 LYS A O 1
ATOM 627 N N . HIS A 1 79 ? 17.056 -3.545 -15.164 1.00 95.69 79 HIS A N 1
ATOM 628 C CA . HIS A 1 79 ? 16.206 -2.483 -14.646 1.00 95.69 79 HIS A CA 1
ATOM 629 C C . HIS A 1 79 ? 14.724 -2.844 -14.763 1.00 95.69 79 HIS A C 1
ATOM 631 O O . HIS A 1 79 ? 13.974 -2.670 -13.806 1.00 95.69 79 HIS A O 1
ATOM 637 N N . LYS A 1 80 ? 14.308 -3.413 -15.899 1.00 96.81 80 LYS A N 1
ATOM 638 C CA . LYS A 1 80 ? 12.946 -3.908 -16.096 1.00 96.81 80 LYS A CA 1
ATOM 639 C C . LYS A 1 80 ? 12.602 -4.990 -15.074 1.00 96.81 80 LYS A C 1
ATOM 641 O O . LYS A 1 80 ? 11.545 -4.902 -14.456 1.00 96.81 80 LYS A O 1
ATOM 646 N N . ASP A 1 81 ? 13.471 -5.979 -14.887 1.00 96.50 81 ASP A N 1
ATOM 647 C CA . ASP A 1 81 ? 13.236 -7.073 -13.942 1.00 96.50 81 ASP A CA 1
ATOM 648 C C . ASP A 1 81 ? 13.138 -6.548 -12.503 1.00 96.50 81 ASP A C 1
ATOM 650 O O . ASP A 1 81 ? 12.225 -6.929 -11.772 1.00 96.50 81 ASP A O 1
ATOM 654 N N . PHE A 1 82 ? 14.002 -5.598 -12.129 1.00 97.12 82 PHE A N 1
ATOM 655 C CA . PHE A 1 82 ? 13.919 -4.891 -10.850 1.00 97.12 8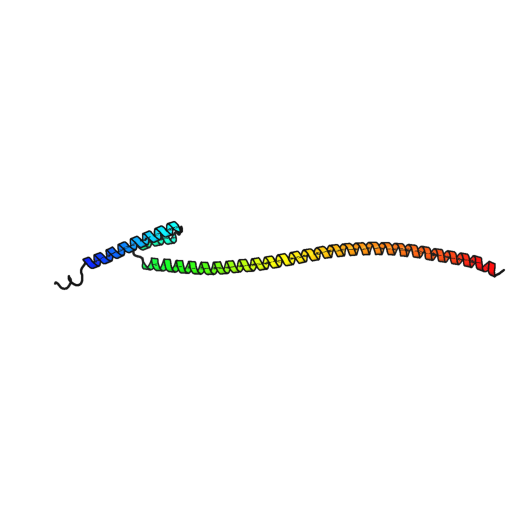2 PHE A CA 1
ATOM 656 C C . PHE A 1 82 ? 12.583 -4.158 -10.683 1.00 97.12 82 PHE A C 1
ATOM 658 O O . PHE A 1 82 ? 11.918 -4.320 -9.663 1.00 97.12 82 PHE A O 1
ATOM 665 N N . CYS A 1 83 ? 12.161 -3.378 -11.684 1.00 97.44 83 CYS A N 1
ATOM 666 C CA . CYS A 1 83 ? 10.889 -2.665 -11.627 1.00 97.44 83 CYS A CA 1
ATOM 667 C C . CYS A 1 83 ? 9.712 -3.630 -11.479 1.00 97.44 83 CYS A C 1
ATOM 669 O O . CYS A 1 83 ? 8.838 -3.387 -10.655 1.00 97.44 83 CYS A O 1
ATOM 671 N N . VAL A 1 84 ? 9.682 -4.721 -12.249 1.00 97.44 84 VAL A N 1
ATOM 672 C CA . VAL A 1 84 ? 8.605 -5.719 -12.178 1.00 97.44 84 VAL A CA 1
ATOM 673 C C . VAL A 1 84 ? 8.551 -6.372 -10.796 1.00 97.44 84 VAL A C 1
ATOM 675 O O . VAL A 1 84 ? 7.469 -6.483 -10.222 1.00 97.44 84 VAL A O 1
ATOM 678 N N . ASP A 1 85 ? 9.694 -6.775 -10.243 1.00 97.25 85 ASP A N 1
ATOM 679 C CA . ASP A 1 85 ? 9.761 -7.392 -8.916 1.00 97.25 85 ASP A CA 1
ATOM 680 C C . ASP A 1 85 ? 9.308 -6.425 -7.810 1.00 97.25 85 ASP A C 1
ATOM 682 O O . ASP A 1 85 ? 8.454 -6.766 -6.989 1.00 97.25 85 ASP A O 1
ATOM 686 N N . GLU A 1 86 ? 9.799 -5.185 -7.826 1.00 97.38 86 GLU A N 1
ATOM 687 C CA . GLU A 1 86 ? 9.405 -4.169 -6.847 1.00 97.38 86 GLU A CA 1
ATOM 688 C C . GLU A 1 86 ? 7.932 -3.763 -6.980 1.00 97.38 86 GLU A C 1
ATOM 690 O O . GLU A 1 86 ? 7.254 -3.601 -5.964 1.00 97.38 86 GLU A O 1
ATOM 695 N N . PHE A 1 87 ? 7.386 -3.675 -8.199 1.00 97.31 87 PHE A N 1
ATOM 696 C CA . PHE A 1 87 ? 5.952 -3.444 -8.394 1.00 97.31 87 PHE A CA 1
ATOM 697 C C . PHE A 1 87 ? 5.114 -4.577 -7.804 1.00 97.31 87 PHE A C 1
ATOM 699 O O . PHE A 1 87 ? 4.178 -4.305 -7.052 1.00 97.31 87 PHE A O 1
ATOM 706 N N . ASN A 1 88 ? 5.474 -5.833 -8.075 1.00 96.94 88 ASN A N 1
ATOM 707 C CA . ASN A 1 88 ? 4.759 -6.990 -7.538 1.00 96.94 88 ASN A CA 1
ATOM 708 C C . ASN A 1 88 ? 4.821 -7.028 -6.003 1.00 96.94 88 ASN A C 1
ATOM 710 O O . ASN A 1 88 ? 3.802 -7.231 -5.341 1.00 96.94 88 ASN A O 1
ATOM 714 N N . LYS A 1 89 ? 6.001 -6.788 -5.416 1.00 97.44 89 LYS A N 1
ATOM 715 C CA . LYS A 1 89 ? 6.172 -6.711 -3.958 1.00 97.44 89 LYS A CA 1
ATOM 716 C C . LYS A 1 89 ? 5.338 -5.593 -3.348 1.00 97.44 89 LYS A C 1
ATOM 718 O O . LYS A 1 89 ? 4.658 -5.823 -2.349 1.00 97.44 89 LYS A O 1
ATOM 723 N N . ASN A 1 90 ? 5.383 -4.398 -3.931 1.00 97.12 90 ASN A N 1
ATOM 724 C CA . ASN A 1 90 ? 4.642 -3.249 -3.429 1.00 97.12 90 ASN A CA 1
ATOM 725 C C . ASN A 1 90 ? 3.129 -3.487 -3.517 1.00 97.12 90 ASN A C 1
ATOM 727 O O . ASN A 1 90 ? 2.411 -3.239 -2.548 1.00 97.12 90 ASN A O 1
ATOM 731 N N . GLN A 1 91 ? 2.647 -4.052 -4.627 1.00 97.25 91 GLN A N 1
ATOM 732 C CA . GLN A 1 91 ? 1.239 -4.402 -4.790 1.00 97.25 91 GLN A CA 1
ATOM 733 C C . GLN A 1 91 ? 0.786 -5.410 -3.725 1.00 97.25 91 GLN A C 1
ATOM 735 O O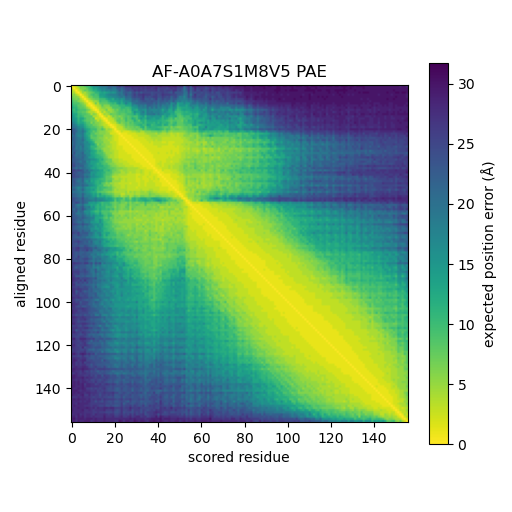 . GLN A 1 91 ? -0.177 -5.147 -3.007 1.00 97.25 91 GLN A O 1
ATOM 740 N N . LEU A 1 92 ? 1.521 -6.511 -3.539 1.00 97.44 92 LEU A N 1
ATOM 741 C CA . LEU A 1 92 ? 1.205 -7.511 -2.512 1.00 97.44 92 LEU A CA 1
ATOM 742 C C . LEU A 1 92 ? 1.205 -6.917 -1.097 1.00 97.44 92 LEU A C 1
ATOM 744 O O . LEU A 1 92 ? 0.342 -7.243 -0.278 1.00 97.44 92 LEU A O 1
ATOM 748 N N . GLN A 1 93 ? 2.169 -6.047 -0.788 1.00 97.38 93 GLN A N 1
ATOM 749 C CA . GLN A 1 93 ? 2.219 -5.371 0.507 1.00 97.38 93 GLN A CA 1
ATOM 750 C C . GLN A 1 93 ? 1.045 -4.411 0.701 1.00 97.38 93 GLN A C 1
ATOM 752 O O . GLN A 1 93 ? 0.493 -4.359 1.801 1.00 97.38 93 GLN A O 1
ATOM 757 N N . THR A 1 94 ? 0.660 -3.683 -0.344 1.00 97.56 94 THR A N 1
ATOM 758 C CA . THR A 1 94 ? -0.478 -2.759 -0.331 1.00 97.56 94 THR A CA 1
ATOM 759 C C . THR A 1 94 ? -1.767 -3.531 -0.080 1.00 97.56 94 THR A C 1
ATOM 761 O O . THR A 1 94 ? -2.431 -3.278 0.919 1.00 97.56 94 THR A O 1
ATOM 764 N N . GLU A 1 95 ? -2.049 -4.567 -0.870 1.00 97.38 95 GLU A N 1
ATOM 765 C CA . GLU A 1 95 ? -3.248 -5.400 -0.710 1.00 97.38 95 GLU A CA 1
ATOM 766 C C . GLU A 1 95 ? -3.321 -6.080 0.665 1.00 97.38 95 GLU A C 1
ATOM 768 O O . GLU A 1 95 ? -4.402 -6.277 1.224 1.00 97.38 95 GLU A O 1
ATOM 773 N N . LYS A 1 96 ? -2.175 -6.484 1.229 1.00 97.56 96 LYS A N 1
ATOM 774 C CA . LYS A 1 96 ? -2.127 -7.052 2.582 1.00 97.56 96 LYS A CA 1
ATOM 775 C C . LYS A 1 96 ? -2.472 -6.001 3.635 1.00 97.56 96 LYS A C 1
ATOM 777 O O . LYS A 1 96 ? -3.231 -6.300 4.553 1.00 97.56 96 LYS A O 1
ATOM 782 N N . LYS A 1 97 ? -1.914 -4.795 3.518 1.00 97.56 97 LYS A N 1
ATOM 783 C CA . LYS A 1 97 ? -2.179 -3.694 4.453 1.00 97.56 97 LYS A CA 1
ATOM 784 C C . LYS A 1 97 ? -3.618 -3.195 4.351 1.00 97.56 97 LYS A C 1
ATOM 786 O O . LYS A 1 97 ? -4.222 -2.941 5.384 1.00 97.56 97 LYS A O 1
ATOM 791 N N . GLU A 1 98 ? -4.181 -3.118 3.149 1.00 97.94 98 GLU A N 1
ATOM 792 C CA . GLU A 1 98 ? -5.586 -2.752 2.934 1.00 97.94 98 GLU A CA 1
ATOM 793 C C . GLU A 1 98 ? -6.536 -3.771 3.567 1.00 97.94 98 GLU A C 1
ATOM 795 O O . GLU A 1 98 ? -7.455 -3.386 4.286 1.00 97.94 98 GLU A O 1
ATOM 800 N N . ARG A 1 99 ? -6.270 -5.074 3.394 1.00 97.50 99 ARG A N 1
ATOM 801 C CA . ARG A 1 99 ? -7.028 -6.129 4.088 1.00 97.50 99 ARG A CA 1
ATOM 802 C C . ARG A 1 99 ? -6.937 -5.993 5.606 1.00 97.50 99 ARG A C 1
ATOM 804 O O . ARG A 1 99 ? -7.959 -5.960 6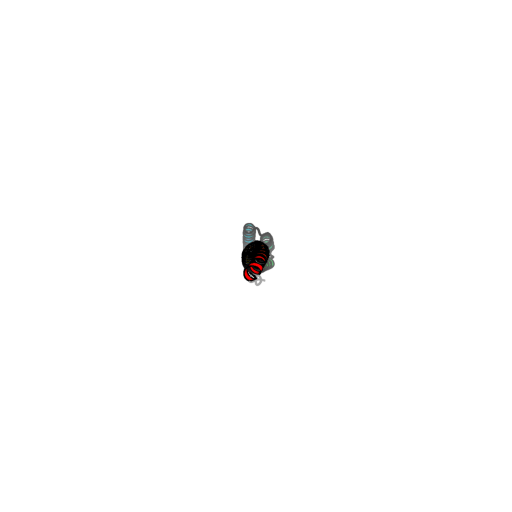.278 1.00 97.50 99 ARG A O 1
ATOM 811 N N . GLN A 1 100 ? -5.727 -5.818 6.142 1.00 97.94 100 GLN A N 1
ATOM 812 C CA . GLN A 1 100 ? -5.533 -5.593 7.579 1.00 97.94 100 GLN A CA 1
ATOM 813 C C . GLN A 1 100 ? -6.278 -4.349 8.081 1.00 97.94 100 GLN A C 1
ATOM 815 O O . GLN A 1 100 ? -6.842 -4.369 9.170 1.00 97.94 100 GLN A O 1
ATOM 820 N N . GLN A 1 101 ? -6.301 -3.268 7.302 1.00 97.94 101 GLN A N 1
ATOM 821 C CA . GLN A 1 101 ? -7.036 -2.055 7.646 1.00 97.94 101 GLN A CA 1
ATOM 822 C C . GLN A 1 101 ? -8.548 -2.305 7.698 1.00 97.94 101 GLN A C 1
ATOM 824 O O . GLN A 1 101 ? -9.210 -1.828 8.620 1.00 97.94 101 GLN A O 1
ATOM 829 N N . GLN A 1 102 ? -9.096 -3.041 6.730 1.00 98.06 102 GLN A N 1
ATOM 830 C CA . GLN A 1 102 ? -10.516 -3.400 6.695 1.00 98.06 102 GLN A CA 1
ATOM 831 C C . GLN A 1 102 ? -10.905 -4.284 7.886 1.00 98.06 102 GLN A C 1
ATOM 833 O O . GLN A 1 102 ? -11.898 -3.995 8.558 1.00 98.06 102 GLN A O 1
ATOM 838 N N . ASP A 1 103 ? -10.093 -5.297 8.196 1.00 97.81 103 ASP A N 1
ATOM 839 C CA . ASP A 1 103 ? -10.302 -6.180 9.348 1.00 97.81 103 ASP A CA 1
ATOM 840 C C . ASP A 1 103 ? -10.289 -5.385 10.660 1.00 97.81 103 ASP A C 1
ATOM 842 O O . ASP A 1 103 ? -11.198 -5.508 11.480 1.00 97.81 103 ASP A O 1
ATOM 846 N N . LEU A 1 104 ? -9.292 -4.509 10.843 1.00 98.19 104 LEU A N 1
ATOM 847 C CA . LEU A 1 104 ? -9.185 -3.664 12.036 1.00 98.19 104 LEU A CA 1
ATOM 848 C C . LEU A 1 104 ? -10.350 -2.681 12.155 1.00 98.19 104 LEU A C 1
ATOM 850 O O . LEU A 1 104 ? -10.842 -2.455 13.255 1.00 98.19 104 LEU A O 1
ATOM 854 N N . THR A 1 105 ? -10.809 -2.112 11.042 1.00 97.94 105 THR A N 1
ATOM 855 C CA . THR A 1 105 ? -11.949 -1.183 11.037 1.00 97.94 105 THR A CA 1
ATOM 856 C C . THR A 1 105 ? -13.242 -1.900 11.425 1.00 97.94 105 THR A C 1
ATOM 858 O O . THR A 1 105 ? -14.029 -1.367 12.204 1.00 97.94 105 THR A O 1
ATOM 861 N N . SER A 1 106 ? -13.435 -3.126 10.935 1.00 98.19 106 SER A N 1
ATOM 862 C CA . SER A 1 106 ? -14.582 -3.965 11.300 1.00 98.19 106 SER A CA 1
ATOM 863 C C . SER A 1 106 ? -14.540 -4.333 12.785 1.00 98.19 106 SER A C 1
ATOM 865 O O . SER A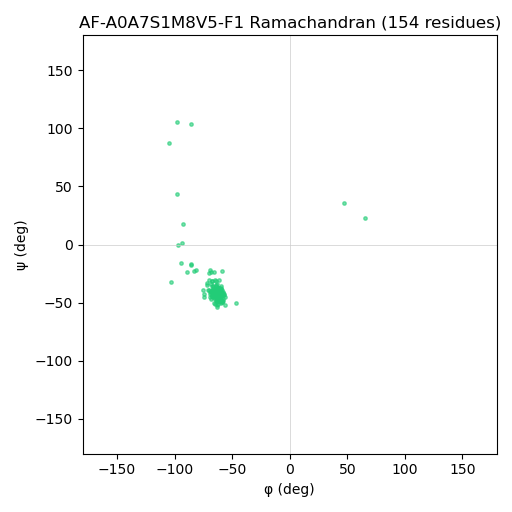 1 106 ? -15.526 -4.155 13.492 1.00 98.19 106 SER A O 1
ATOM 867 N N . LEU A 1 107 ? -13.366 -4.734 13.287 1.00 98.12 107 LEU A N 1
ATOM 868 C CA . LEU A 1 107 ? -13.164 -5.035 14.705 1.00 98.12 107 LEU A CA 1
ATOM 869 C C . LEU A 1 107 ? -13.433 -3.820 15.604 1.00 98.12 107 LEU A C 1
ATOM 871 O O . LEU A 1 107 ? -14.015 -3.970 16.675 1.00 98.12 107 LEU A O 1
ATOM 875 N N . ILE A 1 108 ? -13.022 -2.619 15.185 1.00 98.38 108 ILE A N 1
ATOM 876 C CA . ILE A 1 108 ? -13.323 -1.379 15.914 1.00 98.38 108 ILE A CA 1
ATOM 877 C C . ILE A 1 108 ? -14.838 -1.177 16.012 1.00 98.38 108 ILE A C 1
ATOM 879 O O . ILE A 1 108 ? -15.333 -0.949 17.111 1.00 98.38 108 ILE A O 1
ATOM 883 N N . ALA A 1 109 ? -15.573 -1.320 14.906 1.00 98.19 109 ALA A N 1
ATOM 884 C CA . ALA A 1 109 ? -17.025 -1.156 14.905 1.00 98.19 109 ALA A CA 1
ATOM 885 C C . ALA A 1 109 ? -17.730 -2.175 15.823 1.00 98.19 109 ALA A C 1
ATOM 887 O O . ALA A 1 109 ? -18.614 -1.805 16.598 1.00 98.19 109 ALA A O 1
ATOM 888 N N . ASP A 1 110 ? -17.305 -3.441 15.795 1.00 98.19 110 ASP A N 1
ATOM 889 C CA . ASP A 1 110 ? -17.848 -4.491 16.666 1.00 98.19 110 ASP A CA 1
ATOM 890 C C . ASP A 1 110 ? -17.573 -4.204 18.152 1.00 98.19 110 ASP A C 1
ATOM 892 O O . ASP A 1 110 ? -18.447 -4.374 19.011 1.00 98.19 110 ASP A O 1
ATOM 896 N N . LEU A 1 111 ? -16.364 -3.732 18.472 1.00 98.38 111 LEU A N 1
ATOM 897 C CA . LEU A 1 111 ? -15.992 -3.351 19.834 1.00 98.38 111 LEU A CA 1
ATOM 898 C C . LEU A 1 111 ? -16.767 -2.119 20.313 1.00 98.38 111 LEU A C 1
ATOM 900 O O . LEU A 1 111 ? -17.212 -2.103 21.458 1.00 98.38 111 LEU A O 1
ATOM 904 N N . GLU A 1 112 ? -16.979 -1.117 19.461 1.00 98.38 112 GLU A N 1
ATOM 905 C CA . GLU A 1 112 ? -17.794 0.060 19.786 1.00 98.38 112 GLU A CA 1
ATOM 906 C C . GLU A 1 112 ? -19.246 -0.323 20.099 1.00 98.38 112 GLU A C 1
ATOM 908 O O . GLU A 1 112 ? -19.813 0.152 21.088 1.00 98.38 112 GLU A O 1
ATOM 913 N N . LEU A 1 113 ? -19.835 -1.233 19.313 1.00 98.31 113 LEU A N 1
ATOM 914 C CA . LEU A 1 113 ? -21.165 -1.781 19.592 1.00 98.31 113 LEU A CA 1
ATOM 915 C C . LEU A 1 113 ? -21.192 -2.544 20.918 1.00 98.31 113 LEU A C 1
ATOM 917 O O . LEU A 1 113 ? -22.087 -2.319 21.730 1.00 98.31 113 LEU A O 1
ATOM 921 N N . THR A 1 114 ? -20.189 -3.385 21.169 1.00 98.25 114 THR A N 1
ATOM 922 C CA . THR A 1 114 ? -20.074 -4.147 22.420 1.00 98.25 114 THR A CA 1
ATOM 923 C C . THR A 1 114 ? -19.979 -3.217 23.632 1.00 98.25 114 THR A C 1
ATOM 925 O O . THR A 1 114 ? -20.682 -3.411 24.622 1.00 98.25 114 THR A O 1
ATOM 928 N N . ILE A 1 115 ? -19.154 -2.167 23.550 1.00 98.38 115 ILE A N 1
ATOM 929 C CA . ILE A 1 115 ? -19.014 -1.152 24.604 1.00 98.38 115 ILE A CA 1
ATOM 930 C C . ILE A 1 115 ? -20.351 -0.465 24.870 1.00 98.38 115 ILE A C 1
ATOM 932 O O . ILE A 1 115 ? -20.721 -0.274 26.031 1.00 98.38 115 ILE A O 1
ATOM 936 N N . LYS A 1 116 ? -21.083 -0.101 23.812 1.00 98.44 116 LYS A N 1
ATOM 937 C CA . LYS A 1 116 ? -22.394 0.530 23.941 1.00 98.44 116 LYS A CA 1
ATOM 938 C C . LYS A 1 116 ? -23.390 -0.394 24.641 1.00 98.44 116 LYS A C 1
ATOM 940 O O . LYS A 1 116 ? -23.979 0.017 25.635 1.00 98.44 116 LYS A O 1
ATOM 945 N N . THR A 1 117 ? -23.524 -1.638 24.181 1.00 98.25 117 THR A N 1
ATOM 946 C CA . THR A 1 117 ? -24.436 -2.623 24.782 1.00 98.25 117 THR A CA 1
ATOM 947 C C . THR A 1 117 ? -24.123 -2.850 26.257 1.00 98.25 117 THR A C 1
ATOM 949 O O . THR A 1 117 ? -25.018 -2.748 27.090 1.00 98.25 117 THR A O 1
ATOM 952 N N . LEU A 1 118 ? -22.852 -3.072 26.603 1.00 98.31 118 LEU A N 1
ATOM 953 C CA . LEU A 1 118 ? -22.451 -3.274 27.997 1.00 98.31 118 LEU A CA 1
ATOM 954 C C . LEU A 1 118 ? -22.701 -2.031 28.860 1.00 98.31 118 LEU A C 1
ATOM 956 O O . LEU A 1 118 ? -23.060 -2.157 30.027 1.00 98.31 118 LEU A O 1
ATOM 960 N N . SER A 1 119 ? -22.531 -0.828 28.307 1.00 98.38 119 SER A N 1
ATOM 961 C CA . SER A 1 119 ? -22.823 0.419 29.027 1.00 98.38 119 SER A CA 1
ATOM 962 C C . SER A 1 119 ? -24.319 0.559 29.325 1.00 98.38 119 SER A C 1
ATOM 964 O O . SER A 1 119 ? -24.687 0.866 30.459 1.00 98.38 119 SER A O 1
ATOM 966 N N . ASP A 1 120 ? -25.171 0.267 28.339 1.00 98.19 120 ASP A N 1
ATOM 967 C CA . ASP A 1 120 ? -26.629 0.287 28.493 1.00 98.19 120 ASP A CA 1
ATOM 968 C C . ASP A 1 120 ? -27.097 -0.759 29.528 1.00 98.19 120 ASP A C 1
ATOM 970 O O . ASP A 1 120 ? -27.926 -0.458 30.392 1.00 98.19 120 ASP A O 1
ATOM 974 N N . GLU A 1 121 ? -26.523 -1.968 29.503 1.00 98.31 121 GLU A N 1
ATOM 975 C CA . GLU A 1 121 ? -26.787 -3.030 30.486 1.00 98.31 121 GLU A CA 1
ATOM 976 C C . GLU A 1 121 ? -26.349 -2.637 31.903 1.00 98.31 121 GLU A C 1
ATOM 978 O O . GLU A 1 121 ? -27.095 -2.838 32.863 1.00 98.31 121 GLU A O 1
ATOM 983 N N . ILE A 1 122 ? -25.166 -2.030 32.056 1.00 98.25 122 ILE A N 1
ATOM 984 C CA . ILE A 1 122 ? -24.679 -1.533 33.351 1.00 98.25 122 ILE A CA 1
ATOM 985 C C . ILE A 1 122 ? -25.649 -0.499 33.929 1.00 98.25 122 ILE A C 1
ATOM 987 O O . ILE A 1 122 ? -25.947 -0.527 35.127 1.00 98.25 122 ILE A O 1
ATOM 991 N N . ASP A 1 123 ? -26.144 0.420 33.104 1.00 98.00 123 ASP A N 1
ATOM 992 C CA . ASP A 1 123 ? -27.060 1.461 33.558 1.00 98.00 123 ASP A CA 1
ATOM 993 C C . ASP A 1 123 ? -28.455 0.914 33.887 1.00 98.00 123 ASP A C 1
ATOM 995 O O . ASP A 1 123 ? -29.086 1.390 34.837 1.00 98.00 123 ASP A O 1
ATOM 999 N N . ALA A 1 124 ? -28.921 -0.114 33.172 1.00 98.19 124 ALA A N 1
ATOM 1000 C CA . ALA A 1 124 ? -30.134 -0.848 33.523 1.00 98.19 124 ALA A CA 1
ATOM 1001 C C . ALA A 1 124 ? -29.986 -1.560 34.878 1.00 98.19 124 ALA A C 1
ATOM 1003 O O . ALA A 1 124 ? -30.777 -1.315 35.791 1.00 98.19 124 ALA A O 1
ATOM 1004 N N . LEU A 1 125 ? 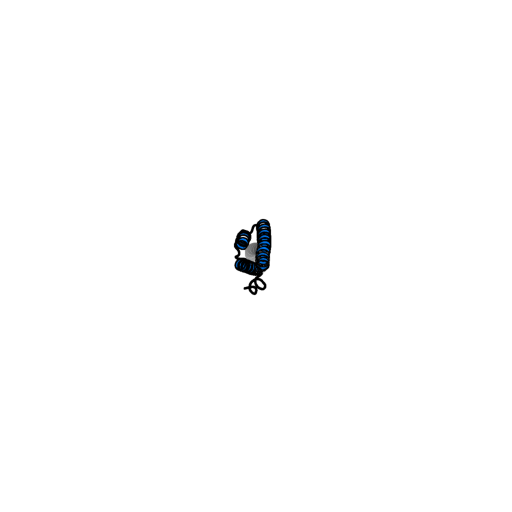-28.916 -2.339 35.061 1.00 98.00 125 LEU A N 1
ATOM 1005 C CA . LEU A 1 125 ? -28.645 -3.066 36.304 1.00 98.00 125 LEU A CA 1
ATOM 1006 C C . LEU A 1 125 ? -28.508 -2.129 37.511 1.00 98.00 125 LEU A C 1
ATOM 1008 O O . LEU A 1 125 ? -28.998 -2.435 38.597 1.00 98.00 125 LEU A O 1
ATOM 1012 N N . LYS A 1 126 ? -27.898 -0.947 37.347 1.00 98.06 126 LYS A N 1
ATOM 1013 C CA . LYS A 1 126 ? -27.836 0.063 38.420 1.00 98.06 126 LYS A CA 1
ATOM 1014 C C . LYS A 1 126 ? -29.223 0.534 38.861 1.00 98.06 126 LYS A C 1
ATOM 1016 O O . LYS A 1 126 ? -29.438 0.729 40.058 1.00 98.06 126 LYS A O 1
ATOM 1021 N N . LYS A 1 127 ? -30.155 0.729 37.921 1.00 97.81 127 LYS A N 1
ATOM 1022 C CA . LYS A 1 127 ? -31.539 1.124 38.233 1.00 97.81 127 LYS A CA 1
ATOM 1023 C C . LYS A 1 127 ? -32.276 0.005 38.958 1.00 97.81 127 LYS A C 1
ATOM 1025 O O . LYS A 1 127 ? -32.899 0.275 39.981 1.00 97.81 127 LYS A O 1
ATOM 1030 N N . GLU A 1 128 ? -32.137 -1.231 38.489 1.00 97.50 128 GLU A N 1
ATOM 1031 C CA . GLU A 1 128 ? -32.728 -2.407 39.137 1.00 97.50 128 GLU A CA 1
ATOM 1032 C C . GLU A 1 128 ? -32.207 -2.590 40.569 1.00 97.50 128 GLU A C 1
ATOM 1034 O O . GLU A 1 128 ? -32.991 -2.813 41.489 1.00 97.50 128 GLU A O 1
ATOM 1039 N N . ILE A 1 129 ? -30.900 -2.411 40.800 1.00 97.56 129 ILE A N 1
ATOM 1040 C CA . ILE A 1 129 ? -30.313 -2.449 42.150 1.00 97.56 129 ILE A CA 1
ATOM 1041 C C . ILE A 1 129 ? -30.927 -1.367 43.044 1.00 97.56 129 ILE A C 1
ATOM 1043 O O . ILE A 1 129 ? -31.288 -1.652 44.188 1.00 97.56 129 ILE A O 1
ATOM 1047 N N . ALA A 1 130 ? -31.054 -0.134 42.547 1.00 97.25 130 ALA A N 1
ATOM 1048 C CA . ALA A 1 130 ? -31.644 0.958 43.315 1.00 97.25 130 ALA A CA 1
ATOM 1049 C C . ALA A 1 130 ? -33.116 0.679 43.662 1.00 97.25 130 ALA A C 1
ATOM 1051 O O . ALA A 1 130 ? -33.534 0.888 44.802 1.00 97.25 130 ALA A O 1
ATOM 1052 N N . GLU A 1 131 ? -33.892 0.157 42.711 1.00 97.06 131 GLU A N 1
ATOM 1053 C CA . GLU A 1 131 ? -35.284 -0.228 42.935 1.00 97.06 131 GLU A CA 1
ATOM 1054 C C . GLU A 1 131 ? -35.399 -1.368 43.953 1.00 97.06 131 GLU A C 1
ATOM 1056 O O . GLU A 1 131 ? -36.146 -1.248 44.927 1.00 97.06 131 GLU A O 1
ATOM 1061 N N . MET A 1 132 ? -34.605 -2.432 43.808 1.00 96.44 132 MET A N 1
ATOM 1062 C CA . MET A 1 132 ? -34.577 -3.540 44.766 1.00 96.44 132 MET A CA 1
ATOM 1063 C C . MET A 1 132 ? -34.230 -3.070 46.180 1.00 96.44 132 MET A C 1
ATOM 1065 O O . MET A 1 132 ? -34.858 -3.513 47.139 1.00 96.44 132 MET A O 1
ATOM 1069 N N . GLN A 1 133 ? -33.279 -2.144 46.338 1.00 96.62 133 GLN A N 1
ATOM 1070 C CA . GLN A 1 133 ? -32.944 -1.579 47.649 1.00 96.62 133 GLN A CA 1
ATOM 1071 C C . GLN A 1 133 ? -34.129 -0.837 48.283 1.00 96.62 133 GLN A C 1
ATOM 1073 O O . GLN A 1 133 ? -34.333 -0.929 49.495 1.00 96.62 133 GLN A O 1
ATOM 1078 N N . VAL A 1 134 ? -34.929 -0.122 47.486 1.00 96.94 134 VAL A N 1
ATOM 1079 C CA . VAL A 1 134 ? -36.156 0.533 47.966 1.00 96.94 134 VAL A CA 1
ATOM 1080 C C . VAL A 1 134 ? -37.195 -0.505 48.384 1.00 96.94 134 VAL A C 1
ATOM 1082 O O . VAL A 1 134 ? -37.767 -0.385 49.469 1.00 96.94 134 VAL A O 1
ATOM 1085 N N . GLN A 1 135 ? -37.410 -1.543 47.574 1.00 95.56 135 GLN A N 1
ATOM 1086 C CA . GLN A 1 135 ? -38.359 -2.612 47.898 1.00 95.56 135 GLN A CA 1
ATOM 1087 C C . GLN A 1 135 ? -37.944 -3.382 49.159 1.00 95.56 135 GLN A C 1
ATOM 1089 O O . GLN A 1 135 ? -38.783 -3.659 50.013 1.00 95.56 135 GLN A O 1
ATOM 1094 N N . MET A 1 136 ? -36.647 -3.659 49.338 1.00 95.56 136 MET A N 1
ATOM 1095 C CA . MET A 1 136 ? -36.122 -4.293 50.551 1.00 95.56 136 MET A CA 1
ATOM 1096 C C . MET A 1 136 ? -36.387 -3.461 51.808 1.00 95.56 136 MET A C 1
ATOM 1098 O O . MET A 1 136 ? -36.748 -4.029 52.838 1.00 95.56 136 MET A O 1
ATOM 1102 N N . LYS A 1 137 ? -36.224 -2.131 51.735 1.00 95.38 137 LYS A N 1
ATOM 1103 C CA . LYS A 1 137 ? -36.528 -1.233 52.860 1.00 95.38 137 LYS A CA 1
ATOM 1104 C C . LYS A 1 137 ? -38.012 -1.256 53.208 1.00 95.38 137 LYS A C 1
ATOM 1106 O O . LYS A 1 137 ? -38.339 -1.475 54.367 1.00 95.38 137 LYS A O 1
ATOM 1111 N N . ARG A 1 138 ? -38.892 -1.126 52.210 1.00 94.75 138 ARG A N 1
ATOM 1112 C CA . ARG A 1 138 ? -40.352 -1.195 52.408 1.00 94.75 138 ARG A CA 1
ATOM 1113 C C . ARG A 1 138 ? -40.784 -2.523 53.023 1.00 94.75 138 ARG A C 1
ATOM 1115 O O . ARG A 1 138 ? -41.444 -2.527 54.049 1.00 94.75 138 ARG A O 1
ATOM 1122 N N . ALA A 1 139 ? -40.311 -3.643 52.477 1.00 95.06 139 ALA A N 1
ATOM 1123 C CA . ALA A 1 139 ? -40.585 -4.965 53.039 1.00 95.06 139 ALA A CA 1
ATOM 1124 C C . ALA A 1 139 ? -40.040 -5.130 54.473 1.00 95.06 139 ALA A C 1
ATOM 1126 O O . ALA A 1 139 ? -40.584 -5.897 55.263 1.00 95.06 139 ALA A O 1
ATOM 1127 N N . GLY A 1 140 ? -38.945 -4.445 54.822 1.00 95.06 140 GLY A N 1
ATOM 1128 C CA . GLY A 1 140 ? -38.454 -4.351 56.198 1.00 95.06 140 GLY A CA 1
ATOM 1129 C C . GLY A 1 140 ? -39.412 -3.581 57.109 1.00 95.06 140 GLY A C 1
ATOM 1130 O O . GLY A 1 140 ? -39.799 -4.101 58.151 1.00 95.06 140 GLY A O 1
ATOM 1131 N N . GLU A 1 141 ? -39.831 -2.387 56.687 1.00 94.62 141 GLU A N 1
ATOM 1132 C CA . GLU A 1 141 ? -40.786 -1.538 57.413 1.00 94.62 141 GLU A CA 1
ATOM 1133 C C . GLU A 1 141 ? -42.141 -2.229 57.618 1.00 94.62 141 GLU A C 1
ATOM 1135 O O . GLU A 1 141 ? -42.715 -2.144 58.704 1.00 94.62 141 GLU A O 1
ATOM 1140 N N . ASP A 1 142 ? -42.642 -2.937 56.606 1.00 95.00 142 ASP A N 1
ATOM 1141 C CA . ASP A 1 142 ? -43.912 -3.660 56.685 1.00 95.00 142 ASP A CA 1
ATOM 1142 C C . ASP A 1 142 ? -43.813 -4.841 57.658 1.00 95.00 142 ASP A C 1
ATOM 1144 O O . ASP A 1 142 ? -44.647 -4.956 58.553 1.00 95.00 142 ASP A O 1
ATOM 1148 N N . ARG A 1 143 ? -42.731 -5.634 57.604 1.00 93.94 143 ARG A N 1
ATOM 1149 C CA . ARG A 1 143 ? -42.482 -6.697 58.597 1.00 93.94 143 ARG A CA 1
ATOM 1150 C C . ARG A 1 143 ? -42.376 -6.162 60.023 1.00 93.94 143 ARG A C 1
ATOM 1152 O O . ARG A 1 143 ? -42.835 -6.816 60.957 1.00 93.94 143 ARG A O 1
ATOM 1159 N N . GLU A 1 144 ? -41.765 -4.994 60.222 1.00 93.38 144 GLU A N 1
ATOM 1160 C CA . GLU A 1 144 ? -41.708 -4.366 61.546 1.00 93.38 144 GLU A CA 1
ATOM 1161 C C . GLU A 1 144 ? -43.088 -3.932 62.045 1.00 93.38 144 GLU A C 1
ATOM 1163 O O . GLU A 1 144 ? -43.374 -4.089 63.234 1.00 93.38 144 GLU A O 1
ATOM 1168 N N . LYS A 1 145 ? -43.937 -3.383 61.167 1.00 92.75 145 LYS A N 1
ATOM 1169 C CA . LYS A 1 145 ? -45.320 -3.016 61.508 1.00 92.75 145 LYS A CA 1
ATOM 1170 C C . LYS A 1 145 ? -46.149 -4.249 61.845 1.00 92.75 145 LYS A C 1
ATOM 1172 O O . LYS A 1 145 ? -46.720 -4.295 62.928 1.00 92.75 145 LYS A O 1
ATOM 1177 N N . GLU A 1 146 ? -46.138 -5.260 60.981 1.00 91.00 146 GLU A N 1
ATOM 1178 C CA . GLU A 1 146 ? -46.858 -6.520 61.193 1.00 91.00 146 GLU A CA 1
ATOM 1179 C C . GLU A 1 146 ? -46.423 -7.197 62.499 1.00 91.00 146 GLU A C 1
ATOM 1181 O O . GLU A 1 146 ? -47.258 -7.618 63.293 1.00 91.00 146 GLU A O 1
ATOM 1186 N N . ASN A 1 147 ? -45.117 -7.241 62.787 1.00 90.56 147 ASN A N 1
ATOM 1187 C CA . ASN A 1 147 ? -44.621 -7.799 64.045 1.00 90.56 147 ASN A CA 1
ATOM 1188 C C . ASN A 1 147 ? -45.074 -6.980 65.268 1.00 90.56 147 ASN A C 1
ATOM 1190 O O . ASN A 1 147 ? -45.421 -7.558 66.297 1.00 90.56 147 ASN A O 1
ATOM 1194 N N . LYS A 1 148 ? -45.102 -5.642 65.175 1.00 90.75 148 LYS A N 1
ATOM 1195 C CA . LYS A 1 148 ? -45.627 -4.776 66.247 1.00 90.75 148 LYS A CA 1
ATOM 1196 C C . LYS A 1 148 ? -47.118 -4.989 66.488 1.00 90.75 148 LYS A C 1
ATOM 1198 O O . LYS A 1 148 ? -47.527 -4.918 67.639 1.00 90.75 148 LYS A O 1
ATOM 1203 N N . GLU A 1 149 ? -47.907 -5.225 65.443 1.00 89.06 149 GLU A N 1
ATOM 1204 C CA . GLU A 1 149 ? -49.338 -5.536 65.554 1.00 89.06 149 GLU A CA 1
ATOM 1205 C C . GLU A 1 149 ? -49.573 -6.945 66.110 1.00 89.06 149 GLU A C 1
ATOM 1207 O O . GLU A 1 149 ? -50.488 -7.155 66.901 1.00 89.06 149 GLU A O 1
ATOM 1212 N N . PHE A 1 150 ? -48.710 -7.899 65.764 1.00 87.31 150 PHE A N 1
ATOM 1213 C CA . PHE A 1 150 ? -48.801 -9.276 66.235 1.00 87.31 150 PHE A CA 1
ATOM 1214 C C . PHE A 1 150 ? -48.491 -9.418 67.734 1.00 87.31 150 PHE A C 1
ATOM 1216 O O . PHE A 1 150 ? -49.237 -10.073 68.457 1.00 87.31 150 PHE A O 1
ATOM 1223 N N . GLN A 1 151 ? -47.433 -8.774 68.234 1.00 86.00 151 GLN A N 1
ATOM 1224 C CA . GLN A 1 151 ? -47.015 -8.832 69.648 1.00 86.00 151 GLN A CA 1
ATOM 1225 C C . GLN A 1 151 ? -48.155 -8.636 70.678 1.00 86.00 151 GLN A C 1
ATOM 1227 O O . GLN A 1 151 ? -48.277 -9.478 71.567 1.00 86.00 151 GLN A O 1
ATOM 1232 N N . PRO A 1 152 ? -49.010 -7.597 70.593 1.00 82.12 152 PRO A N 1
ATOM 1233 C CA . PRO A 1 152 ? -50.134 -7.426 71.511 1.00 82.12 152 PRO A CA 1
ATOM 1234 C C . PRO A 1 152 ? -51.223 -8.488 71.322 1.00 82.12 152 PRO A C 1
ATOM 1236 O O . PRO A 1 152 ? -51.803 -8.910 72.312 1.00 82.12 152 PRO A O 1
ATOM 1239 N N . THR A 1 153 ? -51.470 -8.977 70.100 1.00 7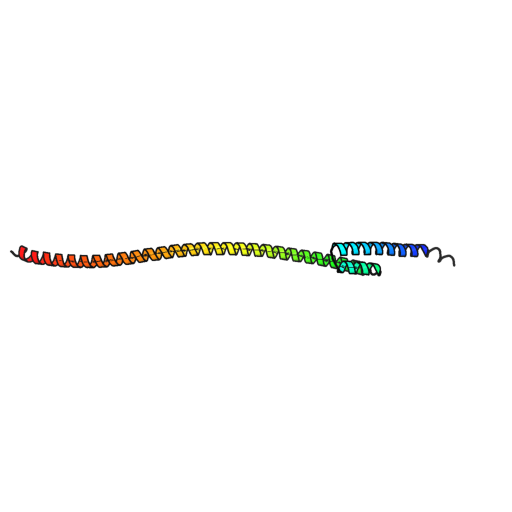6.94 153 THR A N 1
ATOM 1240 C CA . THR A 1 153 ? -52.492 -10.020 69.861 1.00 76.94 153 THR A CA 1
ATOM 1241 C C . THR A 1 153 ? -52.132 -11.394 70.422 1.00 76.94 153 THR A C 1
ATOM 1243 O O . THR A 1 153 ? -53.022 -12.208 70.625 1.00 76.94 153 THR A O 1
ATOM 1246 N N . VAL A 1 154 ? -50.844 -11.669 70.651 1.00 75.12 154 VAL A N 1
ATOM 1247 C CA . VAL A 1 154 ? -50.372 -12.929 71.258 1.00 75.12 154 VAL A CA 1
ATOM 1248 C C . VAL A 1 154 ? -50.197 -12.806 72.776 1.00 75.12 154 VAL A C 1
ATOM 1250 O O . VAL A 1 154 ? -50.058 -13.814 73.465 1.00 75.12 154 VAL A O 1
ATOM 1253 N N . ALA A 1 155 ? -50.151 -11.577 73.294 1.00 67.94 155 ALA A N 1
ATOM 1254 C CA . ALA A 1 155 ? -50.048 -11.303 74.724 1.00 67.94 155 ALA A CA 1
ATOM 1255 C C . ALA A 1 155 ? -51.413 -11.280 75.445 1.00 67.94 155 ALA A C 1
ATOM 1257 O O . ALA A 1 155 ? -51.421 -11.364 76.675 1.00 67.94 155 ALA A O 1
ATOM 1258 N N . ASP A 1 156 ? -52.517 -11.165 74.697 1.00 52.84 156 ASP A N 1
ATOM 1259 C CA . ASP A 1 156 ? -53.907 -11.402 75.137 1.00 52.84 156 ASP A CA 1
ATOM 1260 C C . ASP A 1 156 ? -54.256 -12.904 75.096 1.00 52.84 156 ASP A C 1
ATOM 1262 O O . ASP A 1 156 ? -54.962 -13.379 76.018 1.00 52.84 156 ASP A O 1
#

Solvent-accessible surface area (backbone atoms only — not comparable to full-atom values): 8366 Å² total; per-residue (Å²): 136,72,72,60,63,77,75,55,48,66,69,57,57,54,48,51,54,50,52,54,50,54,56,32,51,53,53,20,51,50,33,39,53,49,15,64,73,68,70,34,70,65,41,40,54,41,18,58,40,33,72,72,73,42,51,70,62,44,50,50,54,49,52,53,48,52,54,47,52,54,50,50,50,54,52,50,50,54,50,50,53,49,52,53,52,52,51,53,51,50,48,54,51,48,57,50,49,52,50,52,49,52,53,51,52,51,52,49,54,54,49,53,51,50,53,48,53,52,49,55,50,52,55,50,51,53,48,52,51,56,50,48,54,51,52,54,50,52,56,47,54,49,52,54,50,54,50,60,60,44,55,61,69,73,73,109

Secondary structure (DSSP, 8-state):
--SHHHH--HHHHHHHHHHHHHHHHHHHHHHHHHHHHTT-HHHHHHHHHHHTT-HHHHHHHHHHHHHHHHHHHHHHHHHHHHHHHHHHHHHHHHHHHHHHHHHHHHHHHHHHHHHHHHHHHHHHHHHHHHHHHHHHHHHHHHHHHHHHHHHHHHH-

Sequence (156 aa):
HDLFTRTFNPALLQRESSANSGRRMQASELLEAVAKKLHNPRLSALAYKVRLDAFERVKKAIDDMVAQLLKEKDDEVKHKDFCVDEFNKNQLQTEKKERQQQDLTSLIADLELTIKTLSDEIDALKKEIAEMQVQMKRAGEDREKENKEFQPTVAD

Radius of gyration: 52.9 Å; Cα contacts (8 Å, |Δi|>4): 35; chains: 1; bounding box: 120×24×143 Å

Organism: Alexandrium catenella (NCBI:txid2925)

Foldseek 3Di:
DPPCCVPDVVVVVVVVVVVLQVVLLVVLVVLCVVCVVVVPVVSPVLSVVSNVVPVVVSVVVVVVVVVVVVVVVVVVVVVVVVVVVVVVVVVVVVVVVVVVVVVVVVVVVVVVVVVVVVVVVVVVVVVVVVVVVVVVVVVVVVVVVVVVVVVVVVVD